Protein AF-A0A2G9UVB5-F1 (afdb_monomer)

Radius of gyration: 16.91 Å; Cα contacts (8 Å, |Δi|>4): 87; chains: 1; bounding box: 36×23×59 Å

Secondary structure (DSSP, 8-state):
--------EEEEETTEEEEEEEEE-TTS-BS-TTTSPPPEEEETTEEE-----------SSSHHHHTTTS------

Structure (mmCIF, N/CA/C/O backbone):
data_AF-A0A2G9UVB5-F1
#
_entry.id   AF-A0A2G9UVB5-F1
#
loop_
_atom_site.group_PDB
_atom_site.id
_atom_site.type_symbol
_atom_site.label_atom_id
_atom_site.label_alt_id
_atom_site.label_comp_id
_atom_site.label_asym_id
_atom_site.label_entity_id
_atom_site.label_seq_id
_atom_site.pdbx_PDB_ins_code
_atom_site.Cartn_x
_atom_site.Cartn_y
_atom_site.Cartn_z
_atom_site.occupancy
_atom_site.B_iso_or_equiv
_atom_site.auth_seq_id
_atom_site.auth_comp_id
_atom_site.auth_asym_id
_atom_site.auth_atom_id
_atom_site.pdbx_PDB_model_num
ATOM 1 N N . MET A 1 1 ? 22.153 3.264 -9.410 1.00 76.75 1 MET A N 1
ATOM 2 C CA . MET A 1 1 ? 20.775 2.986 -9.864 1.00 76.75 1 MET A CA 1
ATOM 3 C C . MET A 1 1 ? 19.899 3.058 -8.627 1.00 76.75 1 MET A C 1
ATOM 5 O O . MET A 1 1 ? 20.339 2.555 -7.600 1.00 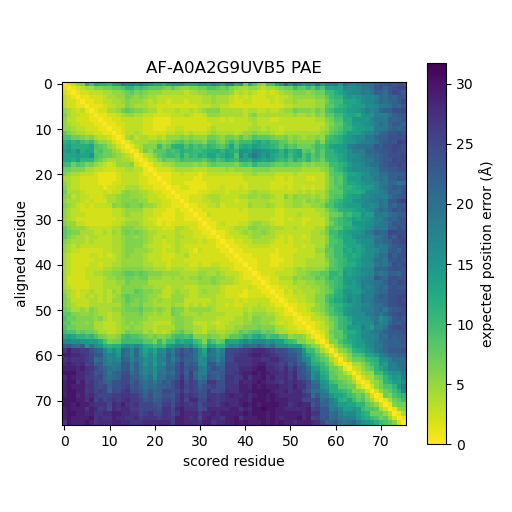76.75 1 MET A O 1
ATOM 9 N N . TYR A 1 2 ? 18.779 3.774 -8.681 1.00 86.44 2 TYR A N 1
ATOM 10 C CA . TYR A 1 2 ? 17.893 3.997 -7.533 1.00 86.44 2 TYR A CA 1
ATOM 11 C C . TYR A 1 2 ? 16.520 3.432 -7.871 1.00 86.44 2 TYR A C 1
ATOM 13 O O . TYR A 1 2 ? 16.036 3.713 -8.962 1.00 86.44 2 TYR A O 1
ATOM 21 N N . CYS A 1 3 ? 15.919 2.684 -6.947 1.00 89.19 3 CYS A N 1
ATOM 22 C CA . CYS A 1 3 ? 14.578 2.130 -7.092 1.00 89.19 3 CYS A CA 1
ATOM 23 C C . CYS A 1 3 ? 13.658 2.698 -6.003 1.00 89.19 3 CYS A C 1
ATOM 25 O O . CYS A 1 3 ? 14.085 2.892 -4.863 1.00 89.19 3 CYS A O 1
ATOM 27 N N . LEU A 1 4 ? 12.403 2.956 -6.349 1.00 90.12 4 LEU A N 1
ATOM 28 C CA . LEU A 1 4 ? 11.333 3.295 -5.428 1.00 90.12 4 LEU A CA 1
ATOM 29 C C . LEU A 1 4 ? 10.829 2.010 -4.770 1.00 90.12 4 LEU A C 1
ATOM 31 O O . LEU A 1 4 ? 10.598 1.012 -5.446 1.00 90.12 4 LEU A O 1
ATOM 35 N N . MET A 1 5 ? 10.641 2.052 -3.454 1.00 90.06 5 MET A N 1
ATOM 36 C CA . MET A 1 5 ? 10.004 0.983 -2.691 1.00 90.06 5 MET A CA 1
ATOM 37 C C . MET A 1 5 ? 9.019 1.575 -1.689 1.00 90.06 5 MET A C 1
ATOM 39 O O . MET A 1 5 ? 9.295 2.591 -1.047 1.00 90.06 5 MET A O 1
ATOM 43 N N . VAL A 1 6 ? 7.865 0.930 -1.568 1.00 90.00 6 VAL A N 1
ATOM 44 C CA . VAL A 1 6 ? 6.833 1.237 -0.582 1.00 90.00 6 VAL A CA 1
ATOM 45 C C . VAL A 1 6 ? 7.032 0.307 0.607 1.00 90.00 6 VAL A C 1
ATOM 47 O O . VAL A 1 6 ? 6.756 -0.883 0.508 1.00 90.00 6 VAL A O 1
ATOM 50 N N . ASN A 1 7 ? 7.496 0.865 1.725 1.00 87.06 7 ASN A N 1
ATOM 51 C CA . ASN A 1 7 ? 7.712 0.096 2.951 1.00 87.06 7 ASN A CA 1
ATOM 52 C C . ASN A 1 7 ? 6.446 -0.064 3.786 1.00 87.06 7 ASN A C 1
ATOM 54 O O . ASN A 1 7 ? 6.320 -1.051 4.461 1.00 87.06 7 ASN A O 1
ATOM 58 N N . ASN A 1 8 ? 5.534 0.902 3.853 1.00 88.62 8 ASN A N 1
ATOM 59 C CA . ASN A 1 8 ? 4.284 0.740 4.604 1.00 88.62 8 ASN A CA 1
ATOM 60 C C . ASN A 1 8 ? 3.251 1.710 4.042 1.00 88.62 8 ASN A C 1
ATOM 62 O O . ASN A 1 8 ? 3.602 2.810 3.605 1.00 88.62 8 ASN A O 1
ATOM 66 N N . CYS A 1 9 ? 1.984 1.313 4.070 1.00 90.06 9 CYS A N 1
ATOM 67 C CA . CYS A 1 9 ? 0.866 2.210 3.833 1.00 90.06 9 CYS A CA 1
ATOM 68 C C . CYS A 1 9 ? -0.207 1.993 4.892 1.00 90.06 9 CYS A C 1
ATOM 70 O O . CYS A 1 9 ? -0.557 0.865 5.240 1.00 90.06 9 CYS A O 1
ATOM 72 N N . THR A 1 10 ? -0.764 3.104 5.357 1.00 89.81 10 THR A N 1
ATOM 73 C CA . THR A 1 10 ? -1.856 3.165 6.324 1.00 89.81 10 THR A CA 1
ATOM 74 C C . THR A 1 10 ? -2.989 3.982 5.715 1.00 89.81 10 THR A C 1
ATOM 76 O O . THR A 1 10 ? -2.743 5.018 5.098 1.00 89.81 10 THR A O 1
ATOM 79 N N . VAL A 1 11 ? -4.226 3.528 5.893 1.00 88.31 11 VAL A N 1
ATOM 80 C CA . VAL A 1 11 ? -5.432 4.275 5.518 1.00 88.31 11 VAL A CA 1
ATOM 81 C C . VAL A 1 11 ? -6.057 4.840 6.785 1.00 88.31 11 VAL A C 1
ATOM 83 O O . VAL A 1 11 ? -6.134 4.158 7.805 1.00 88.31 11 VAL A O 1
ATOM 86 N N . SER A 1 12 ? -6.498 6.090 6.724 1.00 86.56 12 SER A N 1
ATOM 87 C CA . SER A 1 12 ? -7.223 6.751 7.807 1.00 86.56 12 SER A CA 1
ATOM 88 C C . SER A 1 12 ? -8.460 7.446 7.268 1.00 86.56 12 SER A C 1
ATOM 90 O O . SER A 1 12 ? -8.474 7.901 6.122 1.00 86.56 12 SER A O 1
ATOM 92 N N . SER A 1 13 ? -9.478 7.574 8.111 1.00 82.50 13 SER A N 1
ATOM 93 C CA . SER A 1 13 ? -10.633 8.406 7.797 1.00 82.50 13 SER A CA 1
ATOM 94 C C . SER A 1 13 ? -10.272 9.882 7.952 1.00 82.50 13 SER A C 1
ATOM 96 O O . SER A 1 13 ? -9.596 10.270 8.901 1.00 82.50 13 SER A O 1
ATOM 98 N N . GLU A 1 14 ? -10.761 10.734 7.054 1.00 80.25 14 GLU A N 1
ATOM 99 C CA . GLU A 1 14 ? -10.553 12.187 7.143 1.00 80.25 14 GLU A CA 1
ATOM 100 C C . GLU A 1 14 ? -11.184 12.781 8.416 1.00 80.25 14 GLU A C 1
ATOM 102 O O . GLU A 1 14 ? -10.705 13.772 8.962 1.00 80.25 14 GLU A O 1
ATOM 107 N N . ARG A 1 15 ? -12.248 12.140 8.919 1.00 77.62 15 ARG A N 1
ATOM 108 C CA . ARG A 1 15 ? -12.964 12.558 10.133 1.00 77.62 15 ARG A CA 1
ATOM 109 C C . ARG A 1 15 ? -12.288 12.098 11.420 1.00 77.62 15 ARG A C 1
ATOM 111 O O . ARG A 1 15 ? -12.543 12.687 12.464 1.00 77.62 15 ARG A O 1
ATOM 118 N N . ASP A 1 16 ? -11.460 11.060 11.340 1.00 72.81 16 ASP A N 1
ATOM 119 C CA . ASP A 1 16 ? -10.768 10.487 12.487 1.00 72.81 16 ASP A CA 1
ATOM 120 C C . ASP A 1 16 ? -9.380 9.984 12.073 1.00 72.81 16 ASP A C 1
ATOM 122 O O . ASP A 1 16 ? -9.188 8.846 11.639 1.00 72.81 16 ASP A O 1
ATOM 126 N N . SER A 1 17 ? -8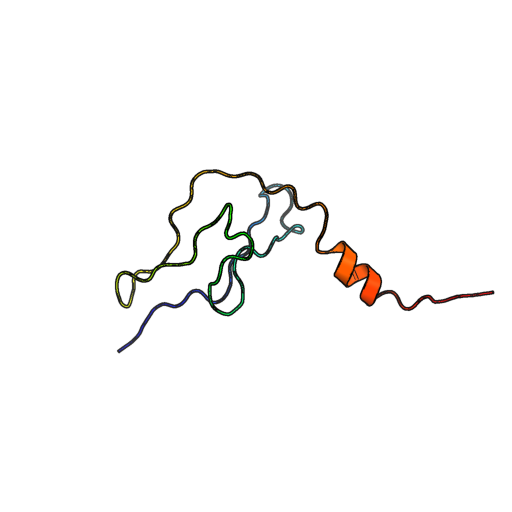.394 10.871 12.203 1.00 73.81 17 SER A N 1
ATOM 127 C CA . SER A 1 17 ? -6.993 10.576 11.900 1.00 73.81 17 SER A CA 1
ATOM 128 C C . SER A 1 17 ? -6.313 9.704 12.962 1.00 73.81 17 SER A C 1
ATOM 130 O O . SER A 1 17 ? -5.161 9.298 12.763 1.00 73.81 17 SER A O 1
ATOM 132 N N . SER A 1 18 ? -6.998 9.423 14.080 1.00 74.50 18 SER A N 1
ATOM 133 C CA . SER A 1 18 ? -6.498 8.530 15.126 1.00 74.50 18 SER A CA 1
ATOM 134 C C . SER A 1 18 ? -6.645 7.061 14.725 1.00 74.50 18 SER A C 1
ATOM 136 O O . SER A 1 18 ? -5.773 6.248 15.040 1.00 74.50 18 SER A O 1
ATOM 138 N N . GLN A 1 19 ? -7.669 6.736 13.931 1.00 79.50 19 GLN A N 1
ATOM 139 C CA . GLN A 1 19 ? -7.860 5.400 13.385 1.00 79.50 19 GLN A CA 1
ATOM 140 C C . GLN A 1 19 ? -7.045 5.233 12.099 1.00 79.50 19 GLN A C 1
ATOM 142 O O . GLN A 1 19 ? -7.479 5.569 10.995 1.00 79.50 19 GLN A O 1
ATOM 147 N N . LYS A 1 20 ? -5.830 4.705 12.254 1.00 86.06 20 LYS A N 1
ATOM 148 C CA . LYS A 1 20 ? -4.944 4.337 11.146 1.00 86.06 20 LYS A CA 1
ATOM 149 C C . LYS A 1 20 ? -4.922 2.825 10.997 1.00 86.06 20 LYS A C 1
ATOM 151 O O . LYS A 1 20 ? -4.484 2.118 11.900 1.00 86.06 20 LYS A O 1
ATOM 156 N N . VAL A 1 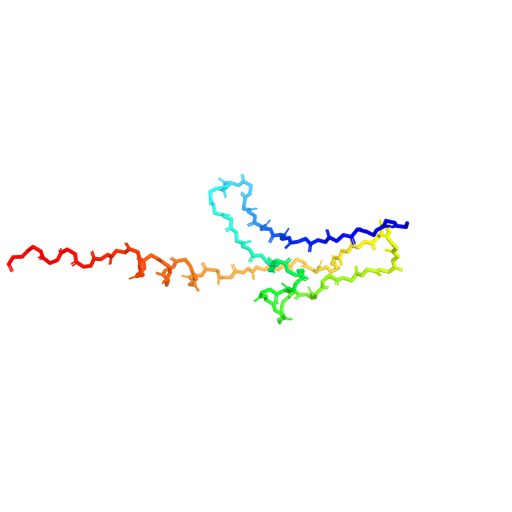21 ? -5.362 2.342 9.845 1.00 87.31 21 VAL A N 1
ATOM 157 C CA . VAL A 1 21 ? -5.388 0.915 9.519 1.00 87.31 21 VAL A CA 1
ATOM 158 C C . VAL A 1 21 ? -4.224 0.615 8.579 1.00 87.31 21 VAL A C 1
ATOM 160 O O . VAL A 1 21 ? -4.204 1.156 7.468 1.00 87.31 21 VAL A O 1
ATOM 163 N N . PRO A 1 22 ? -3.227 -0.189 8.987 1.00 90.00 22 PRO A N 1
ATOM 164 C CA . PRO A 1 22 ? -2.169 -0.606 8.080 1.00 90.00 22 PRO A CA 1
ATOM 165 C C . PRO A 1 22 ? -2.768 -1.496 6.994 1.00 90.00 22 PRO A C 1
ATOM 167 O O . PRO A 1 22 ? -3.506 -2.430 7.289 1.00 90.00 22 PRO A O 1
ATOM 170 N N . ILE A 1 23 ? -2.465 -1.188 5.737 1.00 90.75 23 ILE A N 1
ATOM 171 C CA . ILE A 1 23 ? -2.904 -1.976 4.579 1.00 90.75 23 ILE A CA 1
ATOM 172 C C . ILE A 1 23 ? -1.746 -2.709 3.905 1.00 90.75 23 ILE A C 1
ATOM 174 O O . ILE A 1 23 ? -1.980 -3.719 3.245 1.00 90.75 23 ILE A O 1
ATOM 178 N N . LEU A 1 24 ? -0.513 -2.230 4.098 1.00 92.38 24 LEU A N 1
ATOM 179 C CA . LEU A 1 24 ? 0.710 -2.888 3.647 1.00 92.38 24 LEU A CA 1
ATOM 180 C C . LEU A 1 24 ? 1.646 -3.142 4.834 1.00 92.38 24 LEU A C 1
ATOM 182 O O . LEU A 1 24 ? 1.760 -2.288 5.721 1.00 92.38 24 LEU A O 1
ATOM 186 N N . ASP A 1 25 ? 2.325 -4.286 4.821 1.00 87.56 25 ASP A N 1
ATOM 187 C CA . ASP A 1 25 ? 3.429 -4.594 5.735 1.00 87.56 25 ASP A CA 1
ATOM 188 C C . ASP A 1 25 ? 4.736 -3.892 5.331 1.00 87.56 25 ASP A C 1
ATOM 190 O O . ASP A 1 25 ? 4.767 -3.195 4.318 1.00 87.56 25 ASP A O 1
ATOM 194 N N . GLU A 1 26 ? 5.804 -4.111 6.114 1.00 87.81 26 GLU A N 1
ATOM 195 C CA . GLU A 1 26 ? 7.139 -3.513 5.929 1.00 87.81 26 GLU A CA 1
ATOM 196 C C . GLU A 1 26 ? 7.831 -3.854 4.591 1.00 87.81 26 GLU A C 1
ATOM 198 O O . GLU A 1 26 ? 8.797 -3.196 4.202 1.00 87.81 26 GLU A O 1
ATOM 203 N N . PHE A 1 27 ? 7.331 -4.869 3.882 1.00 86.69 27 PHE A N 1
ATOM 204 C CA . PHE A 1 27 ? 7.858 -5.364 2.611 1.00 86.69 27 PHE A CA 1
ATOM 205 C C . PHE A 1 27 ? 6.965 -4.985 1.417 1.00 86.69 27 PHE A C 1
ATOM 207 O O . PHE A 1 27 ? 7.236 -5.404 0.289 1.00 86.69 27 PHE A O 1
ATOM 214 N N . GLY A 1 28 ? 5.902 -4.204 1.638 1.00 84.75 28 GLY A N 1
ATOM 215 C CA . GLY A 1 28 ? 4.949 -3.809 0.598 1.00 84.75 28 GLY A CA 1
ATOM 216 C C . GLY A 1 28 ? 3.922 -4.893 0.252 1.00 84.75 28 GLY A C 1
ATOM 217 O O . GLY A 1 28 ? 3.259 -4.806 -0.789 1.00 84.75 28 GLY A O 1
ATOM 218 N N . CYS A 1 29 ? 3.765 -5.914 1.101 1.00 88.44 29 CYS A N 1
ATOM 219 C CA . CYS A 1 29 ? 2.739 -6.936 0.930 1.00 88.44 29 CYS A CA 1
ATOM 220 C C . CYS A 1 29 ? 1.406 -6.470 1.516 1.00 88.44 29 CYS A C 1
ATOM 222 O O . CYS A 1 29 ? 1.353 -5.906 2.605 1.00 88.44 29 CYS A O 1
ATOM 224 N N . SER A 1 30 ? 0.315 -6.739 0.798 1.00 90.62 30 SER A N 1
ATOM 225 C CA . SER A 1 30 ? -1.034 -6.438 1.267 1.00 90.62 30 SER A CA 1
ATOM 226 C C . SER A 1 30 ? -1.409 -7.294 2.473 1.00 90.62 30 SER A C 1
ATOM 228 O O . SER A 1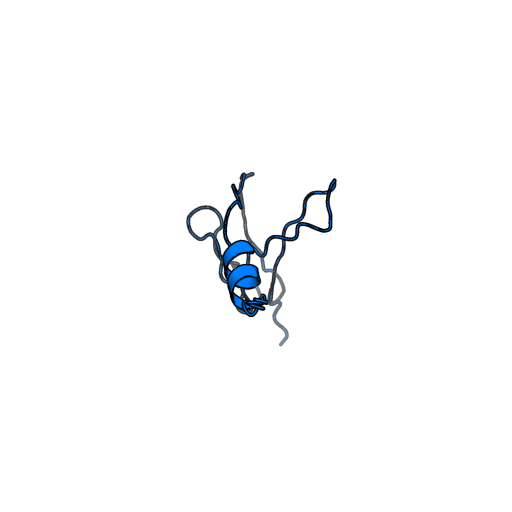 30 ? -1.316 -8.520 2.422 1.00 90.62 30 SER A O 1
ATOM 230 N N . LEU A 1 31 ? -1.889 -6.642 3.533 1.00 90.06 31 LEU A N 1
ATOM 231 C CA . LEU A 1 31 ? -2.477 -7.307 4.701 1.00 90.06 31 LEU A CA 1
ATOM 232 C C . LEU A 1 31 ? -3.903 -7.814 4.418 1.00 90.06 31 LEU A C 1
ATOM 234 O O . LEU A 1 31 ? -4.419 -8.655 5.150 1.00 90.06 31 LEU A O 1
ATOM 238 N N . PHE A 1 32 ? -4.521 -7.349 3.327 1.00 90.12 32 PHE A N 1
ATOM 239 C CA . PHE A 1 32 ? -5.863 -7.738 2.892 1.00 90.12 32 PHE A CA 1
ATOM 240 C C . PHE A 1 32 ? -5.838 -8.267 1.447 1.00 90.12 32 PHE A C 1
ATOM 242 O O . PHE A 1 32 ? -6.474 -7.676 0.574 1.00 90.12 32 PHE A O 1
ATOM 249 N N . PRO A 1 33 ? -5.143 -9.382 1.149 1.00 84.88 33 PRO A N 1
ATOM 250 C CA . PRO A 1 33 ? -4.891 -9.838 -0.226 1.00 84.88 33 PRO A CA 1
ATOM 251 C C . PRO A 1 33 ? -6.159 -10.177 -1.030 1.00 84.88 33 PRO A C 1
ATOM 253 O O . PRO A 1 33 ? -6.133 -10.179 -2.256 1.00 84.88 33 PRO A O 1
ATOM 256 N N . ASN A 1 34 ? -7.287 -10.432 -0.358 1.00 85.69 34 ASN A N 1
ATOM 257 C CA . ASN A 1 34 ? -8.579 -10.681 -1.010 1.00 85.69 34 ASN A CA 1
ATOM 258 C C . ASN A 1 34 ? -9.276 -9.400 -1.509 1.00 85.69 34 ASN A C 1
ATOM 260 O O . ASN A 1 34 ? -10.223 -9.485 -2.287 1.00 85.69 34 ASN A O 1
ATOM 264 N N . VAL A 1 35 ? -8.845 -8.226 -1.037 1.00 85.81 35 VAL A N 1
ATOM 265 C CA . VAL A 1 35 ? -9.468 -6.917 -1.315 1.00 85.81 35 VAL A CA 1
ATOM 266 C C . VAL A 1 35 ? -8.476 -5.970 -1.994 1.00 85.81 35 VAL A C 1
ATOM 268 O O . VAL A 1 35 ? -8.843 -5.212 -2.889 1.00 85.81 35 VAL A O 1
ATOM 271 N N . LEU A 1 36 ? -7.215 -6.028 -1.573 1.00 88.62 36 LEU A N 1
ATOM 272 C CA . LEU A 1 36 ? -6.124 -5.158 -1.979 1.00 88.62 36 LEU A CA 1
ATOM 273 C C . LEU A 1 36 ? -5.003 -6.002 -2.606 1.00 88.62 36 LEU A C 1
ATOM 275 O O . LEU A 1 36 ? -4.481 -6.889 -1.924 1.00 88.62 36 LEU A O 1
ATOM 279 N N . PRO A 1 37 ? -4.5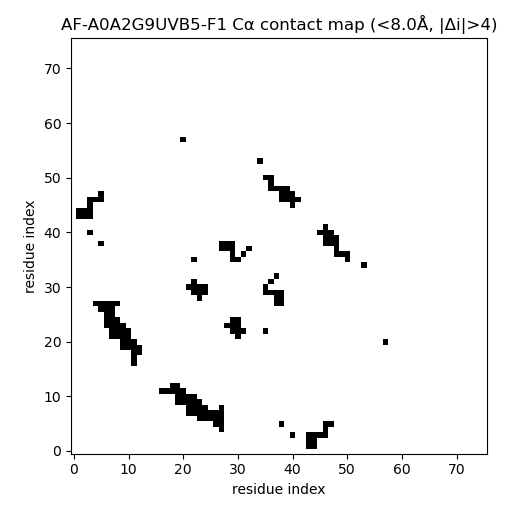93 -5.729 -3.857 1.00 89.75 37 PRO A N 1
ATOM 280 C CA . PRO A 1 37 ? -3.450 -6.381 -4.473 1.00 89.75 37 PRO A CA 1
ATOM 281 C C . PRO A 1 37 ? -2.139 -5.915 -3.827 1.00 89.75 37 PRO A C 1
ATOM 283 O O . PRO A 1 37 ? -2.089 -4.932 -3.084 1.00 89.75 37 PRO A O 1
ATOM 286 N N . HIS A 1 38 ? -1.059 -6.626 -4.136 1.00 90.12 38 HIS A N 1
ATOM 287 C CA . HIS A 1 38 ? 0.293 -6.230 -3.747 1.00 90.12 38 HIS A CA 1
ATOM 288 C C . HIS A 1 38 ? 0.780 -5.040 -4.586 1.00 90.12 38 HIS A C 1
ATOM 290 O O . HIS A 1 38 ? 0.271 -4.789 -5.680 1.00 90.12 38 HIS A O 1
ATOM 296 N N . VAL A 1 39 ? 1.770 -4.307 -4.072 1.00 91.81 39 VAL A N 1
ATOM 297 C CA . VAL A 1 39 ? 2.414 -3.224 -4.826 1.00 91.81 39 VAL A CA 1
ATOM 298 C C . VAL A 1 39 ? 3.173 -3.806 -6.016 1.00 91.81 39 VAL A C 1
ATOM 300 O O . VAL A 1 39 ? 3.952 -4.747 -5.866 1.00 91.81 39 VAL A O 1
ATOM 303 N N . GLU A 1 40 ? 2.988 -3.207 -7.186 1.00 91.94 40 GLU A N 1
ATOM 304 C CA . GLU A 1 40 ? 3.736 -3.528 -8.397 1.00 91.94 40 GLU A CA 1
ATOM 305 C C . GLU A 1 40 ? 4.704 -2.395 -8.743 1.00 91.94 40 GLU A C 1
ATOM 307 O O . GLU A 1 40 ? 4.394 -1.217 -8.552 1.00 91.94 40 GLU A O 1
ATOM 312 N N . TYR A 1 41 ? 5.869 -2.753 -9.288 1.00 92.44 41 TYR A N 1
ATOM 313 C CA . TYR A 1 41 ? 6.941 -1.822 -9.654 1.00 92.44 41 TYR A CA 1
ATOM 314 C C . TYR A 1 41 ? 7.278 -1.956 -11.145 1.00 92.44 41 TYR A C 1
ATOM 316 O O . TYR A 1 41 ? 8.233 -2.647 -11.504 1.00 92.44 41 TYR A O 1
ATOM 324 N N . PRO A 1 42 ? 6.484 -1.349 -12.047 1.00 91.56 42 PRO A N 1
ATOM 325 C CA . PRO A 1 42 ? 6.708 -1.453 -13.489 1.00 91.56 42 PRO A CA 1
ATOM 326 C C . PRO A 1 42 ? 8.009 -0.788 -13.971 1.00 91.56 42 PRO A C 1
ATOM 328 O O . PRO A 1 42 ? 8.467 -1.086 -15.074 1.00 91.56 42 PRO A O 1
ATOM 331 N N . SER A 1 43 ? 8.607 0.122 -13.195 1.00 92.69 43 SER A N 1
ATOM 332 C CA . SER A 1 43 ? 9.938 0.675 -13.475 1.00 92.69 43 SER A CA 1
ATOM 333 C C . SER A 1 43 ? 10.624 1.154 -12.196 1.00 92.69 43 SER A C 1
ATOM 335 O O . SER A 1 43 ? 9.990 1.270 -11.153 1.00 92.69 43 SER A O 1
ATOM 337 N N . ASP A 1 44 ? 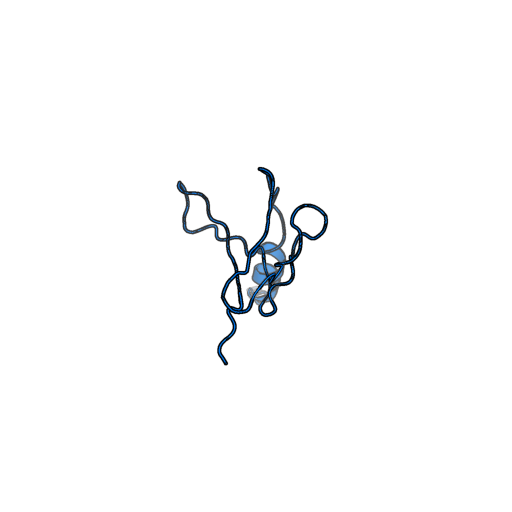11.917 1.479 -12.277 1.00 93.12 44 ASP A N 1
ATOM 338 C CA . ASP A 1 44 ? 12.724 1.873 -11.115 1.00 93.12 44 ASP A CA 1
ATOM 339 C C . ASP A 1 44 ? 12.097 2.988 -10.270 1.00 93.12 44 ASP A C 1
ATOM 341 O O . ASP A 1 44 ? 12.209 2.966 -9.055 1.00 93.12 44 ASP A O 1
ATOM 345 N N . LEU A 1 4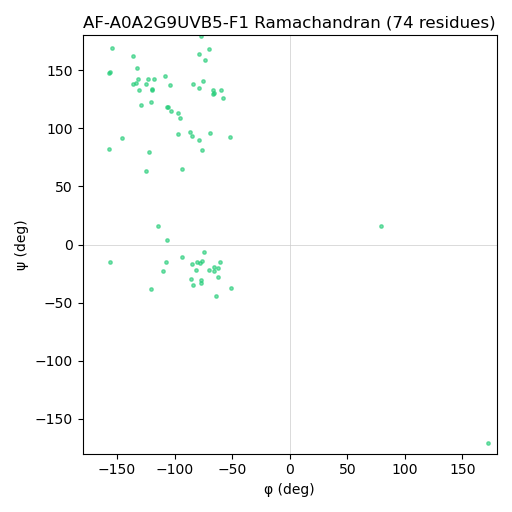5 ? 11.436 3.970 -10.883 1.00 93.19 45 LEU A N 1
ATOM 346 C CA . LEU A 1 45 ? 10.853 5.118 -10.176 1.00 93.19 45 LEU A CA 1
ATOM 347 C C . LEU A 1 45 ? 9.324 5.147 -10.253 1.00 93.19 45 LEU A C 1
ATOM 349 O O . LEU A 1 45 ? 8.717 6.182 -9.982 1.00 93.19 45 LEU A O 1
ATOM 353 N N . ASN A 1 46 ? 8.702 4.032 -10.634 1.00 92.25 46 ASN A N 1
ATOM 354 C CA . ASN A 1 46 ? 7.256 3.907 -10.703 1.00 92.25 46 ASN A CA 1
ATOM 355 C C . ASN A 1 46 ? 6.816 2.655 -9.951 1.00 92.25 46 ASN A C 1
ATOM 357 O O . ASN A 1 46 ? 7.198 1.543 -10.308 1.00 92.25 46 ASN A O 1
ATOM 361 N N . GLY A 1 47 ? 5.992 2.847 -8.929 1.00 90.38 47 GLY A N 1
ATOM 362 C CA . GLY A 1 47 ? 5.443 1.762 -8.137 1.00 90.38 47 GLY A CA 1
ATOM 363 C C . GLY A 1 47 ? 4.150 2.178 -7.463 1.00 90.38 47 GLY A C 1
ATOM 364 O O . GLY A 1 47 ? 3.963 3.350 -7.131 1.00 90.38 47 GLY A O 1
ATOM 365 N N . GLY A 1 48 ? 3.247 1.225 -7.284 1.00 90.75 48 GLY A N 1
ATOM 366 C CA . GLY A 1 48 ? 1.957 1.490 -6.665 1.00 90.75 48 GLY A CA 1
ATOM 367 C C . GLY A 1 48 ? 1.014 0.300 -6.725 1.00 90.75 48 GLY A C 1
ATOM 368 O O . GLY A 1 48 ? 1.392 -0.807 -7.095 1.00 90.75 48 GLY A O 1
ATOM 369 N N . LEU A 1 49 ? -0.231 0.554 -6.345 1.00 90.38 49 LEU A N 1
ATOM 370 C CA . LEU A 1 49 ? -1.318 -0.415 -6.337 1.00 90.38 49 LEU A CA 1
ATOM 371 C C . LEU A 1 49 ? -2.536 0.202 -7.029 1.00 90.38 49 LEU A C 1
ATOM 373 O O . LEU A 1 49 ? -2.886 1.355 -6.779 1.00 90.38 49 LEU A O 1
ATOM 377 N N . LEU A 1 50 ? -3.159 -0.559 -7.928 1.00 87.88 50 LEU A N 1
ATOM 378 C CA . LEU A 1 50 ? -4.402 -0.180 -8.597 1.00 87.88 50 LEU A CA 1
ATOM 379 C C . LEU A 1 50 ? -5.561 -0.838 -7.857 1.00 87.88 50 LEU A C 1
ATOM 381 O O . LEU A 1 50 ? -5.683 -2.061 -7.852 1.00 87.88 50 LEU A O 1
ATOM 385 N N . VAL A 1 51 ? -6.399 -0.026 -7.216 1.00 86.25 51 VAL A N 1
ATOM 386 C CA . VAL A 1 51 ? -7.488 -0.509 -6.361 1.00 86.25 51 VAL A CA 1
ATOM 387 C C . VAL A 1 51 ? -8.798 0.176 -6.689 1.00 86.25 51 VAL A C 1
ATOM 389 O O . VAL A 1 51 ? -8.839 1.371 -6.977 1.00 86.25 51 VAL A O 1
ATOM 392 N N . ASN A 1 52 ? -9.878 -0.596 -6.624 1.00 87.44 52 ASN A N 1
ATOM 393 C CA . ASN A 1 52 ? -11.228 -0.048 -6.618 1.00 87.44 52 ASN A CA 1
ATOM 394 C C . ASN A 1 52 ? -11.564 0.473 -5.221 1.00 87.44 52 ASN A C 1
ATOM 396 O O . ASN A 1 52 ? -10.905 0.113 -4.253 1.00 87.44 52 ASN A O 1
ATOM 400 N N . ALA A 1 53 ? -12.604 1.295 -5.100 1.00 86.06 53 ALA A N 1
ATOM 401 C CA . ALA A 1 53 ? -13.114 1.669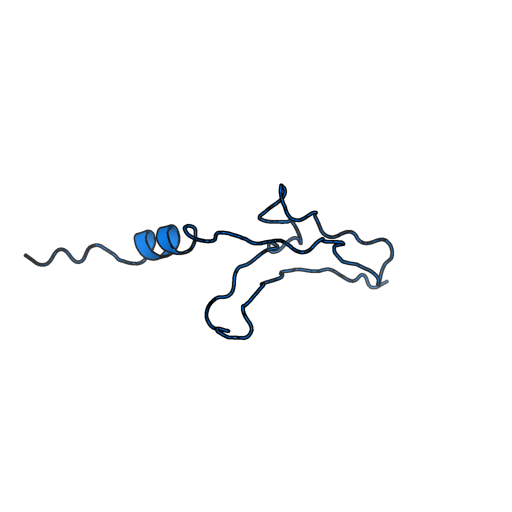 -3.787 1.00 86.06 53 ALA A CA 1
ATOM 402 C C . ALA A 1 53 ? -13.566 0.416 -3.018 1.00 86.06 53 ALA A C 1
ATOM 404 O O . ALA A 1 53 ? -14.277 -0.432 -3.561 1.00 86.06 53 ALA A O 1
ATOM 405 N N . PHE A 1 54 ? -13.160 0.318 -1.756 1.00 84.69 54 PHE A N 1
ATOM 406 C CA . PHE A 1 54 ? -13.482 -0.786 -0.859 1.00 84.69 54 PHE A CA 1
ATOM 407 C C . PHE A 1 54 ? -13.868 -0.242 0.520 1.00 84.69 54 PHE A C 1
ATOM 409 O O . PHE A 1 54 ? -13.569 0.903 0.863 1.00 84.69 54 PHE A O 1
ATOM 416 N N . SER A 1 55 ? -14.533 -1.078 1.309 1.00 84.25 55 SER A N 1
ATOM 417 C CA . SER A 1 55 ? -14.787 -0.843 2.727 1.00 84.25 55 SER A CA 1
ATOM 418 C C . SER A 1 55 ? -14.139 -1.985 3.498 1.00 84.25 55 SER A C 1
ATOM 420 O O . SER A 1 55 ? -14.244 -3.140 3.084 1.00 84.25 55 SER A O 1
ATOM 422 N N . LEU A 1 56 ? -13.401 -1.651 4.553 1.00 78.38 56 LEU A N 1
ATOM 423 C CA . LEU A 1 56 ? -12.839 -2.632 5.472 1.00 78.38 56 LEU A CA 1
ATOM 424 C C . LEU A 1 56 ? -13.644 -2.554 6.763 1.00 78.38 56 LEU A C 1
ATOM 426 O O . LEU A 1 56 ? -13.630 -1.517 7.426 1.00 78.38 56 LEU A O 1
ATOM 430 N N . ASP A 1 57 ? -14.298 -3.651 7.122 1.00 72.94 57 ASP A N 1
ATOM 431 C CA . ASP A 1 57 ? -14.850 -3.834 8.460 1.00 72.94 57 ASP A CA 1
ATOM 432 C C . ASP A 1 57 ? -13.693 -4.231 9.385 1.00 72.94 57 ASP A C 1
ATOM 434 O O . ASP A 1 57 ? -13.311 -5.397 9.495 1.00 72.94 57 ASP A O 1
ATOM 438 N N . VAL A 1 58 ? -13.041 -3.229 9.977 1.00 68.50 58 VAL A N 1
ATOM 439 C CA . VAL A 1 58 ? -11.882 -3.423 10.859 1.00 68.50 58 VAL A CA 1
ATOM 440 C C . VAL A 1 58 ? -12.360 -3.504 12.306 1.00 68.50 58 VAL A C 1
ATOM 442 O O . VAL A 1 58 ? -12.047 -2.637 13.117 1.00 68.50 58 VAL A O 1
ATOM 445 N N . ASP A 1 59 ? -13.134 -4.536 12.634 1.00 62.12 59 ASP A N 1
ATOM 446 C CA . ASP A 1 59 ? -13.595 -4.750 14.014 1.00 62.12 59 ASP A CA 1
ATOM 447 C C . ASP A 1 59 ? -12.526 -5.410 14.903 1.00 62.12 59 ASP A C 1
ATOM 449 O O . ASP A 1 59 ? -12.635 -5.399 16.128 1.00 62.12 59 ASP A O 1
ATOM 453 N N . GLN A 1 60 ? -11.463 -5.992 14.332 1.00 49.75 60 GLN A N 1
ATOM 454 C CA . GLN A 1 60 ? -10.666 -6.959 15.088 1.00 49.75 60 GLN A CA 1
ATOM 455 C C . GLN A 1 60 ? -9.233 -7.106 14.566 1.00 49.75 60 GLN A C 1
ATOM 457 O O . GLN A 1 60 ? -8.914 -8.022 13.821 1.00 49.75 60 GLN A O 1
ATOM 462 N N . GLN A 1 61 ? -8.344 -6.197 14.969 1.00 48.28 61 GLN A N 1
ATOM 463 C CA . GLN A 1 61 ? -6.902 -6.504 15.014 1.00 48.28 61 GLN A CA 1
ATOM 464 C C . GLN A 1 61 ? -6.109 -5.638 16.004 1.00 48.28 61 GLN A C 1
ATOM 466 O O . GLN A 1 61 ? -5.012 -6.012 16.403 1.00 48.28 61 GLN A O 1
ATOM 471 N N . TYR A 1 62 ? -6.680 -4.526 16.479 1.00 49.16 62 TYR A N 1
ATOM 472 C CA . TYR A 1 62 ? -6.136 -3.788 17.626 1.00 49.16 62 TYR A CA 1
ATOM 473 C C . TYR A 1 62 ? -6.602 -4.344 18.983 1.00 49.16 62 TYR A C 1
ATOM 475 O O . TYR A 1 62 ? -5.963 -4.078 19.997 1.00 49.16 62 TYR A O 1
ATOM 483 N N . GLY A 1 63 ? -7.670 -5.153 18.999 1.00 44.22 63 GLY A N 1
ATOM 484 C CA . GLY A 1 63 ? -8.119 -5.880 20.190 1.00 44.22 63 GLY A CA 1
ATOM 485 C C . GLY A 1 63 ? -7.089 -6.902 20.675 1.00 44.22 63 GLY A C 1
ATOM 486 O O . GLY A 1 63 ? -6.747 -6.888 21.847 1.00 44.22 63 GLY A O 1
ATOM 487 N N . ASP A 1 64 ? -6.491 -7.687 19.771 1.00 48.34 64 ASP A N 1
ATOM 488 C CA . ASP A 1 64 ? -5.496 -8.716 20.135 1.00 48.34 64 ASP A CA 1
ATOM 489 C C . ASP A 1 64 ? -4.153 -8.141 20.622 1.00 48.34 64 ASP A C 1
ATOM 491 O O . ASP A 1 64 ? -3.395 -8.819 21.317 1.00 48.34 64 ASP A O 1
ATOM 495 N N . LEU A 1 65 ? -3.829 -6.889 20.274 1.00 48.91 65 LEU A N 1
ATOM 496 C CA . LEU A 1 65 ? -2.638 -6.209 20.797 1.00 48.91 65 LEU A CA 1
ATOM 497 C C . LEU A 1 65 ? -2.903 -5.526 22.143 1.00 48.91 65 LEU A C 1
ATOM 499 O O . LEU A 1 65 ? -1.987 -5.441 22.958 1.00 48.91 65 LEU A O 1
ATOM 503 N N . LEU A 1 66 ? -4.133 -5.073 22.401 1.00 53.81 66 LEU A N 1
ATOM 504 C CA . LEU A 1 66 ? -4.523 -4.534 23.706 1.00 53.81 66 LEU A CA 1
ATOM 505 C C . LEU A 1 66 ? -4.755 -5.646 24.738 1.00 53.81 66 LEU A C 1
ATOM 507 O O . LEU A 1 66 ? -4.356 -5.468 25.886 1.00 53.81 66 LEU A O 1
ATOM 511 N N . ASP A 1 67 ? -5.253 -6.815 24.325 1.00 47.78 67 ASP A N 1
ATOM 512 C CA . ASP A 1 67 ? -5.388 -7.993 25.201 1.00 47.78 67 ASP A CA 1
ATOM 513 C C . ASP A 1 67 ? -4.020 -8.546 25.646 1.00 47.78 67 ASP A C 1
ATOM 515 O O . ASP A 1 67 ? -3.887 -9.167 26.695 1.00 47.78 67 ASP A O 1
ATOM 519 N N . ARG A 1 68 ? -2.954 -8.260 24.879 1.00 47.22 68 ARG A N 1
ATOM 520 C CA . ARG A 1 68 ? -1.576 -8.663 25.205 1.00 47.22 68 ARG A CA 1
ATOM 521 C C . ARG A 1 68 ? -0.767 -7.612 25.975 1.00 47.22 68 ARG A C 1
ATOM 523 O O . ARG A 1 68 ? 0.333 -7.927 26.426 1.00 47.22 68 ARG A O 1
ATOM 530 N N . ILE A 1 69 ? -1.263 -6.375 26.092 1.00 49.72 69 ILE A N 1
ATOM 531 C CA . ILE A 1 69 ? -0.573 -5.253 26.765 1.00 49.72 69 ILE A CA 1
ATOM 532 C C . ILE A 1 69 ? -1.212 -4.901 28.114 1.00 49.72 69 ILE A C 1
ATOM 534 O O . ILE A 1 69 ? -0.559 -4.238 28.917 1.00 49.72 69 ILE A O 1
ATOM 538 N N . VAL A 1 70 ? -2.427 -5.365 28.421 1.00 47.34 70 VAL A N 1
ATOM 539 C CA . VAL A 1 70 ? -2.957 -5.291 29.788 1.00 47.34 70 VAL A CA 1
ATOM 540 C C . VAL A 1 70 ? -2.482 -6.535 30.547 1.00 47.34 70 VAL A C 1
ATOM 542 O O . VAL A 1 70 ? -3.103 -7.587 30.413 1.00 47.34 70 VAL A O 1
ATOM 545 N N . PRO A 1 71 ? -1.386 -6.488 31.336 1.00 46.50 71 PRO A N 1
ATOM 546 C CA . PRO A 1 71 ? -1.218 -7.490 32.370 1.00 46.50 71 PRO A CA 1
ATOM 547 C C . PRO A 1 71 ? -2.455 -7.386 33.258 1.00 46.50 71 PRO A C 1
ATOM 549 O O . PRO A 1 71 ? -2.814 -6.299 33.709 1.00 46.50 71 PRO A O 1
ATOM 552 N N . GLU A 1 72 ? -3.121 -8.513 33.447 1.00 49.78 72 GLU A N 1
ATOM 553 C CA . GLU A 1 72 ? -4.170 -8.716 34.432 1.00 49.78 72 GLU A CA 1
ATOM 554 C C . GLU A 1 72 ? -3.621 -8.258 35.798 1.00 49.78 72 GLU A C 1
ATOM 556 O O . GLU A 1 72 ? -2.914 -8.995 36.485 1.00 49.78 72 GLU A O 1
ATOM 561 N N . ILE A 1 73 ? -3.851 -6.994 36.173 1.00 53.53 73 ILE A N 1
ATOM 562 C CA . ILE A 1 73 ? -3.685 -6.549 37.556 1.00 53.53 73 ILE A CA 1
ATOM 563 C C . ILE A 1 73 ? -4.919 -7.088 38.271 1.00 53.53 73 ILE A C 1
ATOM 565 O O . ILE A 1 73 ? -5.930 -6.401 38.402 1.00 53.53 73 ILE A O 1
ATOM 569 N N . ALA A 1 74 ? -4.856 -8.364 38.644 1.00 48.34 7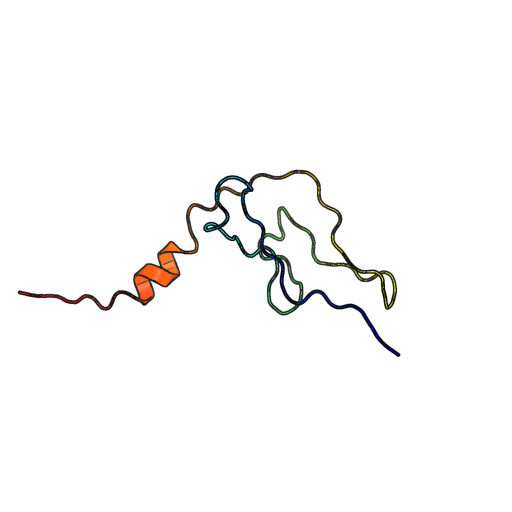4 ALA A N 1
ATOM 570 C CA . ALA A 1 74 ? -5.763 -8.936 39.618 1.00 48.34 74 ALA A CA 1
ATOM 571 C C . ALA A 1 74 ? -5.411 -8.321 40.980 1.00 48.34 74 ALA A C 1
ATOM 573 O O . ALA A 1 74 ? -4.459 -8.737 41.640 1.00 48.34 74 ALA A O 1
ATOM 574 N N . ASP A 1 75 ? -6.142 -7.271 41.341 1.00 54.38 75 ASP A N 1
ATOM 575 C CA . ASP A 1 75 ? -6.274 -6.779 42.709 1.00 54.38 75 ASP A CA 1
ATOM 576 C C . ASP A 1 75 ? -7.578 -7.376 43.260 1.00 54.38 75 ASP A C 1
ATOM 578 O O . ASP A 1 75 ? -8.659 -6.916 42.896 1.00 54.38 75 ASP A O 1
ATOM 582 N N . GLU A 1 76 ? -7.465 -8.504 43.972 1.00 49.59 76 GLU A N 1
ATOM 583 C CA . GLU A 1 76 ? -8.048 -8.765 45.308 1.00 49.59 76 GLU A CA 1
ATOM 584 C C . GLU A 1 76 ? -7.553 -10.113 45.870 1.00 49.59 76 GLU A C 1
ATOM 586 O O . GLU A 1 76 ? -7.578 -11.126 45.131 1.00 49.59 76 GLU A O 1
#

pLDDT: mean 77.86, std 16.45, range [44.22, 93.19]

Foldseek 3Di:
DAADFDQWDWDDDPVDNPDTHTQAHRRQQGPCVVQWPGKDGPDRYDIDTDHDDDDDPPPDDVVVVVVVPDDPPPDD

Organism: Teladorsagia circumcincta (NCBI:txid45464)

Nearest PDB structures (foldseek):
  6tql-assembly1_A  TM=6.214E-01  e=2.732E+00  Homo sapiens

Mean predicted aligned error: 10.52 Å

Sequence (76 aa):
MYCLMVNNCTVSSERDSSQKVPILDEFGCSLFPNVLPHVEYPSDLNGGLLVNAFSLDVDQQYGDLLDRIVPEIADE

Solvent-accessible surface area (backbone atoms only — not comparable to full-atom values): 5118 Å² total; per-residue (Å²): 139,76,70,68,81,61,44,65,46,66,51,59,47,94,93,40,74,84,55,62,45,71,45,28,40,77,82,26,44,38,73,44,66,93,82,37,65,54,62,45,65,92,43,51,83,38,68,48,66,89,75,77,96,82,83,81,88,81,85,75,69,69,59,69,56,49,66,72,65,55,76,84,78,81,86,129